Protein AF-A0A7C3D754-F1 (afdb_monomer_lite)

pLDDT: mean 87.65, std 14.6, range [48.5, 98.25]

Radius of gyration: 29.08 Å; chains: 1; bounding box: 66×33×80 Å

Sequence (89 aa):
MEALGNEITAPGEIALDQYKTSFVTPRISGQITKRHARLGQRVKRGSPLVSLTSVELAGAQGDAIVAHQEWRRVKALGQDVVSKRRYVE

Secondary structure (DSSP, 8-state):
-PPPPS-----------TTT------SS--EEEEE---TT----TT---EEEE-HHHHHHHHHHHHHHHHHHHHHHH-TTTS-GGGS--

Foldseek 3Di:
DDDDDPDDDDDDDDDDDPVPDDDDDDPADFAWPDADDDPPDDDDPPDDGTDTDHPVVVVVVVVVVVVVVVLVVLVVVDCVRDPPVPNPD

Structure (mmCIF, N/CA/C/O backbone):
data_AF-A0A7C3D754-F1
#
_entry.id   AF-A0A7C3D754-F1
#
loop_
_atom_site.group_PDB
_atom_site.id
_atom_site.type_symbol
_atom_site.label_atom_id
_atom_site.label_alt_id
_atom_site.label_comp_id
_atom_site.label_asym_id
_atom_site.label_entity_id
_atom_site.label_seq_id
_atom_site.pdbx_PDB_ins_code
_atom_site.Cartn_x
_atom_site.Cartn_y
_atom_site.Cartn_z
_atom_site.occupancy
_atom_site.B_iso_or_equiv
_atom_site.auth_seq_id
_atom_site.auth_comp_id
_atom_site.auth_asym_id
_atom_site.auth_atom_id
_atom_site.pdbx_PDB_model_num
ATOM 1 N N . MET A 1 1 ? 26.639 18.191 -56.017 1.00 48.50 1 MET A N 1
ATOM 2 C CA . MET A 1 1 ? 25.667 17.610 -55.070 1.00 48.50 1 MET A CA 1
ATOM 3 C C . MET A 1 1 ? 26.166 16.223 -54.742 1.00 48.50 1 MET A C 1
ATOM 5 O O . MET A 1 1 ? 26.093 15.349 -55.593 1.00 48.50 1 MET A O 1
ATOM 9 N N . GLU A 1 2 ? 26.798 16.079 -53.585 1.00 56.03 2 GLU A N 1
ATOM 10 C CA . GLU A 1 2 ? 27.356 14.813 -53.112 1.00 56.03 2 GLU A CA 1
ATOM 11 C C . GLU A 1 2 ? 26.219 13.986 -52.498 1.00 56.03 2 GLU A C 1
ATOM 13 O O . GLU A 1 2 ? 25.425 14.510 -51.713 1.00 56.03 2 GLU A O 1
ATOM 18 N N . ALA A 1 3 ? 26.061 12.742 -52.950 1.00 63.72 3 ALA A N 1
ATOM 19 C CA . ALA A 1 3 ? 24.963 11.879 -52.538 1.00 63.72 3 ALA A CA 1
ATOM 20 C C . ALA A 1 3 ? 2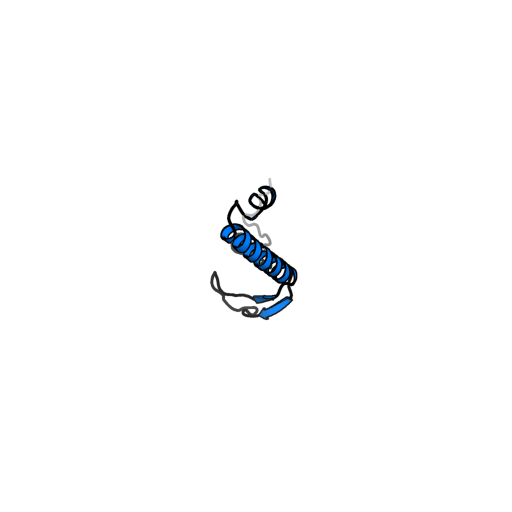5.170 11.434 -51.083 1.00 63.72 3 ALA A C 1
ATOM 22 O O . ALA A 1 3 ? 26.197 10.844 -50.752 1.00 63.72 3 ALA A O 1
ATOM 23 N N . LEU A 1 4 ? 24.189 11.717 -50.223 1.00 68.56 4 LEU A N 1
ATOM 24 C CA . LEU A 1 4 ? 24.131 11.178 -48.865 1.00 68.56 4 LEU A CA 1
ATOM 25 C C . LEU A 1 4 ? 24.138 9.645 -48.958 1.00 68.56 4 LEU A C 1
ATOM 27 O O . LEU A 1 4 ? 23.329 9.073 -49.687 1.00 68.56 4 LEU A O 1
ATOM 31 N N . GLY A 1 5 ? 25.082 8.995 -48.271 1.00 71.94 5 GLY A N 1
ATOM 32 C CA . GLY A 1 5 ? 25.231 7.540 -48.289 1.00 71.94 5 GLY A CA 1
ATOM 33 C C . GLY A 1 5 ? 23.938 6.817 -47.898 1.00 71.94 5 GLY A C 1
ATOM 34 O O . GLY A 1 5 ? 23.174 7.298 -47.065 1.00 71.94 5 GLY A O 1
ATOM 35 N N . ASN A 1 6 ? 23.706 5.647 -48.497 1.00 81.00 6 ASN A N 1
ATOM 36 C CA . ASN A 1 6 ? 22.469 4.861 -48.366 1.00 81.00 6 ASN A CA 1
ATOM 37 C C . ASN A 1 6 ? 22.224 4.256 -46.966 1.00 81.00 6 ASN A C 1
ATOM 39 O O . ASN A 1 6 ? 21.295 3.469 -46.802 1.00 81.00 6 ASN A O 1
ATOM 43 N N . GLU A 1 7 ? 23.043 4.583 -45.966 1.00 84.69 7 GLU A N 1
ATOM 44 C CA . GLU A 1 7 ? 22.955 4.014 -44.625 1.00 84.69 7 GLU A CA 1
ATOM 45 C C . GLU A 1 7 ? 23.303 5.063 -43.563 1.00 84.69 7 GLU A C 1
ATOM 47 O O . GLU A 1 7 ? 24.266 5.820 -43.698 1.00 84.69 7 GLU A O 1
ATOM 52 N N . ILE A 1 8 ? 22.488 5.110 -42.507 1.00 85.38 8 ILE A N 1
ATOM 53 C CA . ILE A 1 8 ? 22.638 6.024 -41.375 1.00 85.38 8 ILE A CA 1
ATOM 54 C C . ILE A 1 8 ? 22.707 5.181 -40.106 1.00 85.38 8 ILE A C 1
ATOM 56 O O . ILE A 1 8 ? 21.753 4.484 -39.764 1.00 85.38 8 ILE A O 1
ATOM 60 N N . THR A 1 9 ? 23.817 5.293 -39.382 1.00 90.06 9 THR A N 1
ATOM 61 C CA . THR A 1 9 ? 23.974 4.695 -38.053 1.00 90.06 9 THR A CA 1
ATOM 62 C C . THR A 1 9 ? 23.649 5.737 -36.993 1.00 90.06 9 THR A C 1
ATOM 64 O O . THR A 1 9 ? 24.249 6.812 -36.971 1.00 90.06 9 THR A O 1
ATOM 67 N N . ALA A 1 10 ? 22.724 5.413 -36.091 1.00 91.50 10 ALA A N 1
ATOM 68 C CA . ALA A 1 10 ? 22.355 6.264 -34.967 1.00 91.50 10 ALA A CA 1
ATOM 69 C C . ALA A 1 10 ? 22.361 5.463 -33.653 1.00 91.50 10 ALA A C 1
ATOM 71 O O . ALA A 1 10 ? 21.975 4.291 -33.653 1.00 91.50 10 ALA A O 1
ATOM 72 N N . PRO A 1 11 ? 22.786 6.068 -32.529 1.00 94.69 11 PRO A N 1
ATOM 73 C CA . PRO A 1 11 ? 22.665 5.443 -31.219 1.00 94.69 11 PRO A CA 1
ATOM 74 C C . PRO A 1 11 ? 21.193 5.353 -30.798 1.00 94.69 11 PRO A C 1
ATOM 76 O O . PRO A 1 11 ? 20.375 6.200 -31.157 1.00 94.69 11 PRO A O 1
ATOM 79 N N . GLY A 1 12 ? 20.867 4.346 -29.991 1.00 94.38 12 GLY A N 1
ATOM 80 C CA . GLY A 1 12 ? 19.541 4.171 -29.408 1.00 94.38 12 GLY A CA 1
ATOM 81 C C . GLY A 1 12 ? 19.633 3.673 -27.972 1.00 94.38 12 GLY A C 1
ATOM 82 O O . GLY A 1 12 ? 20.579 2.977 -27.606 1.00 94.38 12 GLY A O 1
ATOM 83 N N . GLU A 1 13 ? 18.637 4.026 -27.166 1.00 96.88 13 GLU A N 1
ATOM 84 C CA . GLU A 1 13 ? 18.491 3.568 -25.786 1.00 96.88 13 GLU A CA 1
ATOM 85 C C . GLU A 1 13 ? 17.174 2.803 -25.631 1.00 96.88 13 GLU A C 1
ATOM 87 O O . GLU A 1 13 ? 16.148 3.170 -26.209 1.00 96.88 13 GLU A O 1
ATOM 92 N N . ILE A 1 14 ? 17.195 1.732 -24.836 1.00 95.19 14 ILE A N 1
ATOM 93 C CA . ILE A 1 14 ? 15.983 1.008 -24.455 1.00 95.19 14 ILE A CA 1
ATOM 94 C C . ILE A 1 14 ? 15.404 1.678 -23.211 1.00 95.19 14 ILE A C 1
ATOM 96 O O . ILE A 1 14 ? 15.968 1.573 -22.124 1.00 95.19 14 ILE A O 1
ATOM 100 N N . ALA A 1 15 ? 14.247 2.315 -23.364 1.00 95.12 15 ALA A N 1
ATOM 101 C CA . ALA A 1 15 ? 13.511 2.920 -22.263 1.00 95.12 15 ALA A CA 1
ATOM 102 C C . ALA A 1 15 ? 12.326 2.047 -21.821 1.00 95.12 15 ALA A C 1
ATOM 104 O O . ALA A 1 15 ? 11.780 1.246 -22.584 1.00 95.12 15 ALA A O 1
ATOM 105 N N . LEU A 1 16 ? 11.899 2.231 -20.572 1.00 96.06 16 LEU A N 1
ATOM 1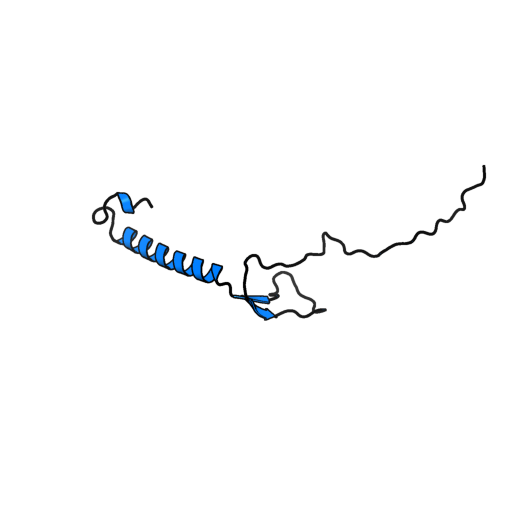06 C CA . LEU A 1 16 ? 10.672 1.624 -20.066 1.00 96.06 16 LEU A CA 1
ATOM 107 C C . LEU A 1 16 ? 9.445 2.285 -20.709 1.00 96.06 16 LEU A C 1
ATOM 109 O O . LEU A 1 16 ? 9.337 3.510 -20.750 1.00 96.06 16 LEU A O 1
ATOM 113 N N . ASP A 1 17 ? 8.486 1.465 -21.142 1.00 96.12 17 ASP A N 1
ATOM 114 C CA . ASP A 1 17 ? 7.164 1.934 -21.566 1.00 96.12 17 ASP A CA 1
ATOM 115 C C . ASP A 1 17 ? 6.432 2.520 -20.347 1.00 96.12 17 ASP A C 1
ATOM 117 O O . ASP A 1 17 ? 6.021 1.793 -19.431 1.00 96.12 17 ASP A O 1
ATOM 121 N N . GLN A 1 18 ? 6.297 3.847 -20.319 1.00 94.44 18 GLN A N 1
ATOM 122 C CA . GLN A 1 18 ? 5.712 4.584 -19.198 1.00 94.44 18 GLN A CA 1
ATOM 123 C C . GLN A 1 18 ? 4.218 4.281 -19.006 1.00 94.44 18 GLN A C 1
ATOM 125 O O . GLN A 1 18 ? 3.712 4.421 -17.897 1.00 94.44 18 GLN A O 1
ATOM 130 N N . TYR A 1 19 ? 3.517 3.782 -20.031 1.00 93.81 19 TYR A N 1
ATOM 131 C CA . TYR A 1 19 ? 2.123 3.338 -19.902 1.00 93.81 19 TYR A CA 1
ATOM 132 C C . TYR A 1 19 ? 2.000 1.945 -19.274 1.00 93.81 19 TYR A C 1
ATOM 134 O O . TYR A 1 19 ? 0.918 1.546 -18.839 1.00 93.81 19 TYR A O 1
ATOM 142 N N . LYS A 1 20 ? 3.106 1.195 -19.211 1.00 93.50 20 LYS A N 1
ATOM 143 C CA . LYS A 1 20 ? 3.176 -0.150 -18.617 1.00 93.50 20 LYS A CA 1
ATOM 144 C C . LYS A 1 20 ? 3.999 -0.203 -17.333 1.00 93.50 20 LYS A C 1
ATOM 146 O O . LYS A 1 20 ? 4.077 -1.259 -16.707 1.00 93.50 20 LYS A O 1
ATOM 151 N N . THR A 1 21 ? 4.575 0.921 -16.921 1.00 94.25 21 THR A N 1
ATOM 152 C CA . THR A 1 21 ? 5.434 1.030 -15.740 1.00 94.25 21 THR A CA 1
ATOM 153 C C . THR A 1 21 ? 4.816 2.002 -14.748 1.00 94.25 21 THR A C 1
ATOM 155 O O . THR A 1 21 ? 4.335 3.063 -15.124 1.00 94.25 21 THR A O 1
ATOM 158 N N . SER A 1 22 ? 4.817 1.652 -13.463 1.00 92.06 22 SER A N 1
ATOM 159 C CA . SER A 1 22 ? 4.284 2.524 -12.418 1.00 92.06 22 SER A CA 1
ATOM 160 C C . SER A 1 22 ? 5.105 2.421 -11.139 1.00 92.06 22 SER A C 1
ATOM 162 O O . SER A 1 22 ? 5.526 1.332 -10.743 1.00 92.06 22 SER A O 1
ATOM 164 N N . PHE A 1 23 ? 5.296 3.564 -10.482 1.00 92.44 23 PHE A N 1
ATOM 165 C CA . PHE A 1 23 ? 5.818 3.641 -9.125 1.00 92.44 23 PHE A CA 1
ATOM 166 C C . PHE A 1 23 ? 4.656 3.539 -8.139 1.00 92.44 23 PHE A C 1
ATOM 168 O O . PHE A 1 23 ? 3.764 4.385 -8.121 1.00 92.44 23 PHE A O 1
ATOM 175 N N . VAL A 1 24 ? 4.663 2.493 -7.314 1.00 92.75 24 VAL A N 1
ATOM 176 C CA . VAL A 1 24 ? 3.630 2.294 -6.295 1.00 92.75 24 VAL A CA 1
ATOM 177 C C . VAL A 1 24 ? 4.024 3.037 -5.025 1.00 92.75 24 VAL A C 1
ATOM 179 O O . VAL A 1 24 ? 4.995 2.671 -4.365 1.00 92.75 24 VAL A O 1
ATOM 182 N N . THR A 1 25 ? 3.243 4.052 -4.667 1.00 93.62 25 THR A N 1
ATOM 183 C CA . THR A 1 25 ? 3.416 4.841 -3.444 1.00 93.62 25 THR A CA 1
ATOM 184 C C . THR A 1 25 ? 2.246 4.614 -2.482 1.00 93.62 25 THR A C 1
ATOM 186 O O . THR A 1 25 ? 1.105 4.415 -2.916 1.00 93.62 25 THR A O 1
ATOM 189 N N . PRO A 1 26 ? 2.489 4.592 -1.160 1.00 93.94 26 PRO A N 1
ATOM 190 C CA . PRO A 1 26 ? 1.404 4.560 -0.191 1.00 93.94 26 PRO A CA 1
ATOM 191 C C . PRO A 1 26 ? 0.598 5.864 -0.265 1.00 93.94 26 PRO A C 1
ATOM 193 O O . PRO A 1 26 ? 1.155 6.939 -0.465 1.00 93.94 26 PRO A O 1
ATOM 196 N N . ARG A 1 27 ? -0.726 5.768 -0.090 1.00 92.88 27 ARG A N 1
ATOM 197 C CA . ARG A 1 27 ? -1.632 6.934 -0.104 1.00 92.88 27 ARG A CA 1
ATOM 198 C C . ARG A 1 27 ? -1.619 7.752 1.186 1.00 92.88 27 ARG A C 1
ATOM 200 O O . ARG A 1 27 ? -2.113 8.870 1.188 1.00 92.88 27 ARG A O 1
ATOM 207 N N . ILE A 1 28 ? -1.106 7.171 2.264 1.00 94.38 28 ILE A N 1
ATOM 208 C CA . ILE A 1 28 ? -1.019 7.780 3.589 1.00 94.38 28 ILE A CA 1
ATOM 209 C C . ILE A 1 28 ? 0.375 7.545 4.154 1.00 94.38 28 ILE A C 1
ATOM 211 O O . ILE A 1 28 ? 1.009 6.525 3.861 1.00 94.38 28 ILE A O 1
ATOM 215 N N . SER A 1 29 ? 0.827 8.468 4.992 1.00 95.56 29 SER A N 1
ATOM 216 C CA . SER A 1 29 ? 2.075 8.317 5.732 1.00 95.56 29 SER A CA 1
ATOM 217 C C . SER A 1 29 ? 1.951 7.193 6.758 1.00 95.56 29 SER A C 1
ATOM 219 O O . SER A 1 29 ? 0.923 7.048 7.424 1.00 95.56 29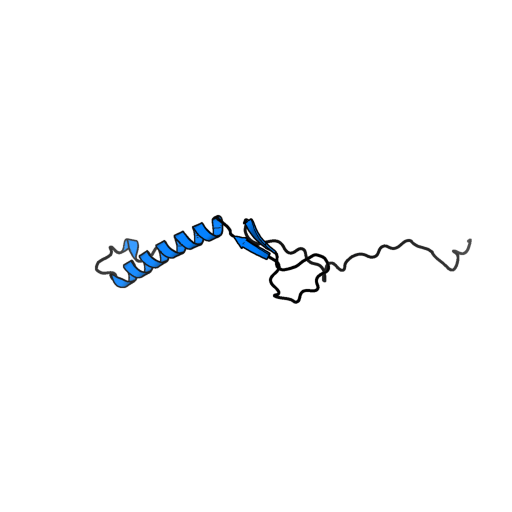 SER A O 1
ATOM 221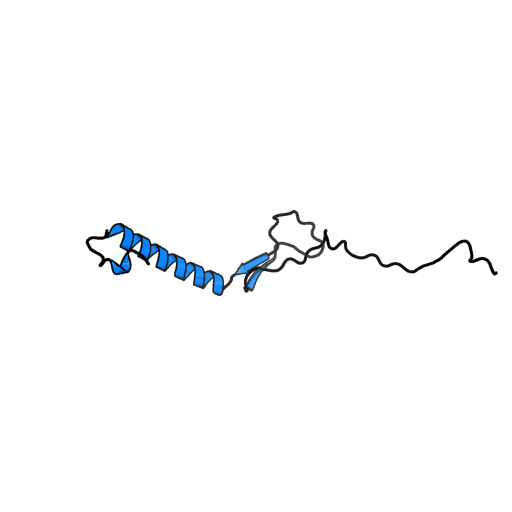 N N . GLY A 1 30 ? 2.999 6.386 6.903 1.00 95.69 30 GLY A N 1
ATOM 222 C 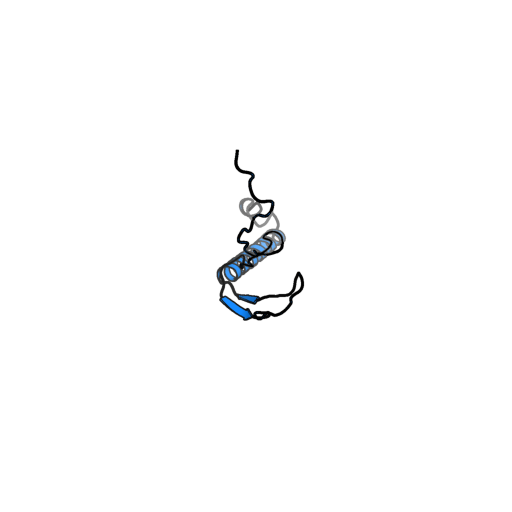CA . GLY A 1 30 ? 2.994 5.261 7.828 1.00 95.69 30 GLY A CA 1
ATOM 223 C C . GLY A 1 30 ? 4.308 4.490 7.859 1.00 95.69 30 GLY A C 1
ATOM 224 O O . GLY A 1 30 ? 5.203 4.712 7.045 1.00 95.69 30 GLY A O 1
ATOM 225 N N . GLN A 1 31 ? 4.410 3.565 8.806 1.00 97.50 31 GLN A N 1
ATOM 226 C CA . GLN A 1 31 ? 5.552 2.677 8.978 1.00 97.50 31 GLN A CA 1
ATOM 227 C C . GLN A 1 31 ? 5.274 1.326 8.315 1.00 97.50 31 GLN A C 1
ATOM 229 O O . GLN A 1 31 ? 4.228 0.720 8.539 1.00 97.50 31 GLN A O 1
ATOM 234 N N . ILE A 1 32 ? 6.215 0.823 7.514 1.00 97.00 32 ILE A N 1
ATOM 235 C CA . ILE A 1 32 ? 6.113 -0.518 6.923 1.00 97.00 32 ILE A CA 1
ATOM 236 C C . ILE A 1 32 ? 6.312 -1.562 8.026 1.00 97.00 32 ILE A C 1
ATOM 238 O O . ILE A 1 32 ? 7.363 -1.606 8.658 1.00 97.00 32 ILE A O 1
ATOM 242 N N . THR A 1 33 ? 5.331 -2.443 8.213 1.00 97.44 33 THR A N 1
ATOM 243 C CA . THR A 1 33 ? 5.395 -3.550 9.180 1.00 97.44 33 THR A CA 1
ATOM 244 C C . THR A 1 33 ? 5.781 -4.871 8.532 1.00 97.44 33 THR A C 1
ATOM 246 O O . THR A 1 33 ? 6.391 -5.727 9.169 1.00 97.44 33 THR A O 1
ATOM 249 N N . LYS A 1 34 ? 5.447 -5.057 7.250 1.00 97.81 34 LYS A N 1
ATOM 250 C CA . LYS A 1 34 ? 5.803 -6.267 6.504 1.00 97.81 34 LYS A CA 1
ATOM 251 C C . LYS A 1 34 ? 5.997 -5.973 5.027 1.00 97.81 34 LYS A C 1
ATOM 253 O O . LYS A 1 34 ? 5.216 -5.251 4.416 1.00 97.81 34 LYS A O 1
ATOM 258 N N . ARG A 1 35 ? 7.010 -6.602 4.434 1.00 96.38 35 ARG A N 1
ATOM 259 C CA . ARG A 1 35 ? 7.237 -6.622 2.987 1.00 96.38 35 ARG A CA 1
ATOM 260 C C . ARG A 1 35 ? 6.818 -7.979 2.423 1.00 96.38 35 ARG A C 1
ATOM 262 O O . ARG A 1 35 ? 7.305 -9.006 2.891 1.00 96.38 35 ARG A O 1
ATOM 269 N N . HIS A 1 36 ? 5.949 -7.977 1.416 1.00 97.31 36 HIS A N 1
ATOM 270 C CA . HIS A 1 36 ? 5.400 -9.190 0.788 1.00 97.31 36 HIS A CA 1
ATOM 271 C C . HIS A 1 36 ? 6.050 -9.515 -0.559 1.00 97.31 36 HIS A C 1
ATOM 273 O O . HIS A 1 36 ? 6.070 -10.676 -0.956 1.00 97.31 36 HIS A O 1
ATOM 279 N N . ALA A 1 37 ? 6.612 -8.509 -1.234 1.00 96.50 37 ALA A N 1
ATOM 280 C CA . ALA A 1 37 ? 7.306 -8.667 -2.508 1.00 96.50 37 ALA A CA 1
ATOM 281 C C . ALA A 1 37 ? 8.801 -8.333 -2.393 1.00 96.50 37 ALA A C 1
ATOM 283 O O . ALA A 1 37 ? 9.202 -7.434 -1.650 1.00 96.50 37 ALA A O 1
ATOM 284 N N . ARG A 1 38 ? 9.640 -9.055 -3.138 1.00 95.19 38 ARG A N 1
ATOM 285 C CA . ARG A 1 38 ? 11.087 -8.811 -3.245 1.00 95.19 38 ARG A CA 1
ATOM 286 C C . ARG A 1 38 ? 11.456 -8.343 -4.651 1.00 95.19 38 ARG A C 1
ATOM 288 O O . ARG A 1 38 ? 10.720 -8.582 -5.605 1.00 95.19 38 ARG A O 1
ATOM 295 N N . LEU A 1 39 ? 12.611 -7.693 -4.782 1.00 93.88 39 LEU A N 1
ATOM 296 C CA . LEU A 1 39 ? 13.140 -7.298 -6.087 1.00 93.88 39 LEU A CA 1
ATOM 297 C C . LEU A 1 39 ? 13.273 -8.527 -7.004 1.00 93.88 39 LEU A C 1
ATOM 299 O O . LEU A 1 39 ? 13.713 -9.585 -6.559 1.00 93.88 39 LEU A O 1
ATOM 303 N N . GLY A 1 40 ? 12.853 -8.390 -8.263 1.00 94.94 40 GLY A N 1
ATOM 304 C CA . GLY A 1 40 ? 12.848 -9.476 -9.251 1.00 94.94 40 GLY A CA 1
ATOM 305 C C . GLY A 1 40 ? 11.678 -10.462 -9.128 1.00 94.94 40 GLY A C 1
ATOM 306 O O . GLY A 1 40 ? 11.468 -11.275 -10.027 1.00 94.94 40 GLY A O 1
ATOM 307 N N . GLN A 1 41 ? 10.874 -10.391 -8.062 1.00 96.38 41 GLN A N 1
ATOM 308 C CA . GLN A 1 41 ? 9.696 -11.241 -7.914 1.00 96.38 41 GLN A CA 1
ATOM 309 C C . GLN A 1 41 ? 8.582 -10.800 -8.870 1.00 96.38 41 GLN A C 1
ATOM 311 O O . GLN A 1 41 ? 8.179 -9.637 -8.887 1.00 96.38 41 GLN A O 1
ATOM 316 N N . ARG A 1 42 ? 8.021 -11.750 -9.627 1.00 96.38 42 ARG A N 1
ATOM 317 C CA . ARG A 1 42 ? 6.814 -11.508 -10.427 1.00 96.38 42 ARG A CA 1
ATOM 318 C C . ARG A 1 42 ? 5.590 -11.447 -9.516 1.00 96.38 42 ARG A C 1
ATOM 320 O O . ARG A 1 42 ? 5.351 -12.362 -8.730 1.00 96.38 42 ARG A O 1
ATOM 327 N N . VAL A 1 43 ? 4.799 -10.390 -9.660 1.00 95.50 43 VAL A N 1
ATOM 328 C CA . VAL A 1 43 ? 3.544 -10.171 -8.928 1.00 95.50 43 VAL A CA 1
ATOM 329 C C . VAL A 1 43 ? 2.386 -10.007 -9.908 1.00 95.50 43 VAL A C 1
ATOM 331 O O . VAL A 1 43 ? 2.593 -9.651 -11.068 1.00 95.50 43 VAL A O 1
ATOM 334 N N . LYS A 1 44 ? 1.159 -10.282 -9.457 1.00 96.25 44 LYS A N 1
ATOM 335 C CA . LYS A 1 44 ? -0.061 -10.055 -10.243 1.00 96.25 44 LYS A CA 1
ATOM 336 C C . LYS A 1 44 ? -0.766 -8.794 -9.743 1.00 96.25 44 LYS A C 1
ATOM 338 O O . LYS A 1 44 ? -0.531 -8.331 -8.627 1.00 96.25 44 LYS A O 1
ATOM 343 N N . ARG A 1 45 ? -1.665 -8.236 -10.558 1.00 94.38 45 ARG A N 1
ATOM 344 C CA . ARG A 1 45 ? -2.536 -7.134 -10.126 1.00 94.38 45 ARG A CA 1
ATOM 345 C C . ARG A 1 45 ? -3.298 -7.548 -8.861 1.00 94.38 45 ARG A C 1
ATOM 347 O O . ARG A 1 45 ? -3.853 -8.641 -8.808 1.00 94.38 45 ARG A O 1
ATOM 354 N N . GLY A 1 46 ? -3.301 -6.674 -7.857 1.00 94.19 46 GLY A N 1
ATOM 355 C CA . GLY A 1 46 ? -3.941 -6.922 -6.562 1.00 94.19 46 GLY A CA 1
ATOM 356 C C . GLY A 1 46 ? -3.089 -7.707 -5.560 1.00 94.19 46 GLY A C 1
ATOM 357 O O . GLY A 1 46 ? -3.493 -7.826 -4.408 1.00 94.19 46 GLY A O 1
ATOM 358 N N . SER A 1 47 ? -1.908 -8.211 -5.941 1.00 96.19 47 SER A N 1
ATOM 359 C CA . SER A 1 47 ? -0.995 -8.822 -4.973 1.00 96.19 47 SER A CA 1
ATOM 360 C C . SER A 1 47 ? -0.515 -7.776 -3.954 1.00 96.19 47 SER A C 1
ATOM 362 O O . SER A 1 47 ? -0.068 -6.699 -4.360 1.00 96.19 47 SER A O 1
ATOM 364 N N . PRO A 1 48 ? -0.572 -8.067 -2.641 1.00 96.06 48 PRO A N 1
ATOM 365 C CA . PRO A 1 48 ? -0.061 -7.153 -1.629 1.00 96.06 48 PRO A CA 1
ATOM 366 C C . PRO A 1 48 ? 1.456 -6.999 -1.785 1.00 96.06 48 PRO A C 1
ATOM 368 O O . PRO A 1 48 ? 2.170 -7.986 -1.952 1.00 96.06 48 PRO A O 1
ATOM 371 N N . LEU A 1 49 ? 1.950 -5.759 -1.719 1.00 96.19 49 LEU A N 1
ATOM 372 C CA . LEU A 1 49 ? 3.387 -5.457 -1.808 1.00 96.19 49 LEU A CA 1
ATOM 373 C C . LEU A 1 49 ? 3.995 -5.195 -0.429 1.00 96.19 49 LEU A C 1
ATOM 375 O O . LEU A 1 49 ? 5.050 -5.738 -0.096 1.00 96.19 49 LEU A O 1
ATOM 379 N N . VAL A 1 50 ? 3.299 -4.410 0.396 1.00 96.38 50 VAL A N 1
ATOM 380 C CA . VAL A 1 50 ? 3.674 -4.084 1.776 1.00 96.38 50 VAL A CA 1
ATOM 381 C C . VAL A 1 50 ? 2.435 -4.030 2.670 1.00 96.38 50 VAL A C 1
ATOM 383 O O . VAL A 1 50 ? 1.331 -3.771 2.196 1.00 96.38 50 VAL A O 1
ATOM 386 N N . SER A 1 51 ? 2.629 -4.263 3.963 1.00 96.94 51 SER A N 1
ATOM 387 C CA . SER A 1 51 ? 1.706 -3.859 5.023 1.00 96.94 51 SER A CA 1
ATOM 388 C C . SER A 1 51 ? 2.321 -2.681 5.762 1.00 96.94 51 SER A C 1
ATOM 390 O O . SER A 1 51 ? 3.526 -2.685 6.025 1.00 96.94 51 SER A O 1
ATOM 392 N N . LEU A 1 52 ? 1.499 -1.689 6.089 1.00 96.62 52 LEU A N 1
ATOM 393 C CA . LEU A 1 52 ? 1.918 -0.502 6.821 1.00 96.62 52 LEU A CA 1
ATOM 394 C C . LEU A 1 52 ? 0.913 -0.157 7.916 1.00 96.62 52 LEU A C 1
ATOM 396 O O . LEU A 1 52 ? -0.267 -0.489 7.808 1.00 96.62 52 LEU A O 1
ATOM 400 N N . THR A 1 53 ? 1.395 0.516 8.951 1.00 97.31 53 THR A N 1
ATOM 401 C CA . THR A 1 53 ? 0.594 1.125 10.013 1.00 97.31 53 THR A CA 1
ATOM 402 C C . THR A 1 53 ? 0.705 2.640 9.917 1.00 97.31 53 THR A C 1
ATOM 404 O O . THR A 1 53 ? 1.762 3.169 9.584 1.00 97.31 53 THR A O 1
ATOM 407 N N . SER A 1 54 ? -0.383 3.355 10.189 1.00 97.81 54 SER A N 1
ATOM 408 C CA . SER A 1 54 ? -0.427 4.817 10.108 1.00 97.81 54 SER A CA 1
ATOM 409 C C . SER A 1 54 ? -1.080 5.390 11.356 1.00 97.81 54 SER A C 1
ATOM 411 O O . SER A 1 54 ? -2.169 4.960 11.738 1.00 97.81 54 SER A O 1
ATOM 413 N N . VAL A 1 55 ? -0.402 6.356 11.978 1.00 97.12 55 VAL A N 1
ATOM 414 C CA . VAL A 1 55 ? -0.915 7.076 13.152 1.00 97.12 55 VAL A CA 1
ATOM 415 C C . VAL A 1 55 ? -2.128 7.921 12.771 1.00 97.12 55 VAL A C 1
ATOM 417 O O . VAL A 1 55 ? -3.131 7.905 13.474 1.00 97.12 55 VAL A O 1
ATOM 420 N N . GLU A 1 56 ? -2.061 8.597 11.626 1.00 96.19 56 GLU A N 1
ATOM 421 C CA . GLU A 1 56 ? -3.145 9.430 11.100 1.00 96.19 56 GLU A CA 1
ATOM 422 C C . GLU A 1 56 ? -4.417 8.609 10.855 1.00 96.19 56 GLU A C 1
ATOM 424 O O . GLU A 1 56 ? -5.494 8.976 11.323 1.00 96.19 56 GLU A O 1
ATOM 429 N N . LEU A 1 57 ? -4.289 7.447 10.201 1.00 96.50 57 LEU A N 1
ATOM 430 C CA . LEU A 1 57 ? -5.427 6.552 9.980 1.00 96.50 57 LEU A CA 1
ATOM 431 C C . LEU A 1 57 ? -6.015 6.040 11.299 1.00 96.50 57 LEU A C 1
ATOM 433 O O . LEU A 1 57 ? -7.234 5.984 11.431 1.00 96.50 57 LEU A O 1
ATOM 437 N N . ALA A 1 58 ? -5.169 5.665 12.262 1.00 96.81 58 ALA A N 1
ATOM 438 C CA . ALA A 1 58 ? -5.630 5.195 13.566 1.00 96.81 58 ALA A CA 1
ATOM 439 C C . ALA A 1 58 ? -6.402 6.287 14.328 1.00 96.81 58 ALA A C 1
ATOM 441 O O . ALA A 1 58 ? -7.442 5.995 14.916 1.00 96.81 58 ALA A O 1
ATOM 442 N N . GLY A 1 59 ? -5.938 7.540 14.268 1.00 97.56 59 GLY A N 1
ATOM 443 C CA . GLY A 1 59 ? -6.647 8.695 14.826 1.00 97.56 59 GLY A CA 1
ATOM 444 C C . GLY A 1 59 ? -8.013 8.900 14.172 1.00 97.56 59 GLY A C 1
ATOM 445 O O . GLY A 1 59 ? -9.031 8.867 14.858 1.00 97.56 59 GLY A O 1
ATOM 446 N N . ALA A 1 60 ? -8.053 8.977 12.838 1.00 97.25 60 ALA A N 1
ATOM 447 C CA . ALA A 1 60 ? -9.299 9.145 12.088 1.00 97.25 60 ALA A CA 1
ATOM 448 C C . ALA A 1 60 ? -10.310 8.009 12.344 1.00 97.25 60 ALA A C 1
ATOM 450 O O . ALA A 1 60 ? -11.518 8.237 12.398 1.00 97.25 60 ALA A O 1
ATOM 451 N N . GLN A 1 61 ? -9.828 6.775 12.528 1.00 97.56 61 GLN A N 1
ATOM 452 C CA . GLN A 1 61 ? -10.668 5.644 12.925 1.00 97.56 61 GLN A CA 1
ATOM 453 C C . GLN A 1 61 ? -11.253 5.825 14.330 1.00 97.56 61 GLN A C 1
ATOM 455 O O . GLN A 1 61 ? -12.435 5.547 14.528 1.00 97.56 61 GLN A O 1
ATOM 460 N N . GLY A 1 62 ? -10.453 6.295 15.290 1.00 98.25 62 GLY A N 1
ATOM 461 C CA . GLY A 1 62 ? -10.915 6.606 16.642 1.00 98.25 62 GLY A CA 1
ATOM 462 C C . GLY A 1 62 ? -12.025 7.657 16.640 1.00 98.25 62 GLY A C 1
ATOM 463 O O . GLY A 1 62 ? -13.096 7.420 17.202 1.00 98.25 62 GLY A O 1
ATOM 464 N N . ASP A 1 63 ? -11.810 8.762 15.929 1.00 98.25 63 ASP A N 1
ATOM 465 C CA . ASP A 1 63 ? -12.788 9.847 15.808 1.00 98.25 63 ASP A CA 1
ATOM 466 C C . ASP A 1 63 ? -14.096 9.359 15.171 1.00 98.25 63 ASP A C 1
ATOM 468 O O . ASP A 1 63 ? -15.188 9.635 15.674 1.00 98.25 63 ASP A O 1
ATOM 472 N N . ALA A 1 64 ? -13.999 8.550 14.110 1.00 98.00 64 ALA A N 1
ATOM 473 C CA . ALA A 1 64 ? -15.161 7.958 13.455 1.00 98.00 64 ALA A CA 1
ATOM 474 C C . ALA A 1 64 ? -15.959 7.032 14.390 1.00 98.00 64 ALA A C 1
ATOM 476 O O . ALA A 1 64 ? -17.191 7.032 14.349 1.00 98.00 64 ALA A O 1
ATOM 477 N N . ILE A 1 65 ? -15.287 6.258 15.252 1.00 98.12 65 ILE A N 1
ATOM 478 C CA . ILE A 1 65 ? -15.952 5.392 16.238 1.00 98.12 65 ILE A CA 1
ATOM 479 C C . ILE A 1 65 ? -16.735 6.234 17.250 1.00 98.12 65 ILE A C 1
ATOM 481 O O . ILE A 1 65 ? -17.901 5.931 17.512 1.00 98.12 65 ILE A O 1
ATOM 485 N N . VAL A 1 66 ? -16.125 7.292 17.794 1.00 97.94 66 VAL A N 1
ATOM 486 C CA . VAL A 1 66 ? -16.777 8.186 18.766 1.00 97.94 66 VAL A CA 1
ATOM 487 C C . VAL A 1 66 ? -17.982 8.883 18.135 1.00 97.94 66 VAL A C 1
ATOM 489 O O . VAL A 1 66 ? -19.082 8.828 18.690 1.00 97.94 66 VAL A O 1
ATOM 492 N N . ALA A 1 67 ? -17.811 9.464 16.945 1.00 96.88 67 ALA A N 1
ATOM 493 C CA . ALA A 1 67 ? -18.887 10.133 16.219 1.00 96.88 67 ALA A CA 1
ATOM 494 C C . ALA A 1 67 ? -20.047 9.175 15.908 1.00 96.88 67 ALA A C 1
ATOM 496 O O . ALA A 1 67 ? -21.216 9.511 16.101 1.00 96.88 67 ALA A O 1
ATOM 497 N N . HIS A 1 68 ? -19.740 7.943 15.493 1.00 96.62 68 HIS A N 1
ATOM 498 C CA . HIS A 1 68 ? -20.760 6.937 15.219 1.00 96.62 68 HIS A CA 1
ATOM 499 C C . HIS A 1 68 ? -21.546 6.538 16.477 1.00 96.62 68 HIS A C 1
ATOM 501 O O . HIS A 1 68 ? -22.764 6.355 16.415 1.00 96.62 68 HIS A O 1
ATOM 507 N N . GLN A 1 69 ? -20.875 6.404 17.623 1.00 96.00 69 GLN A N 1
ATOM 508 C CA . GLN A 1 69 ? -21.537 6.097 18.892 1.00 96.00 69 GLN A CA 1
ATOM 509 C C . GLN A 1 69 ? -22.472 7.225 19.331 1.00 96.00 69 GLN A C 1
ATOM 511 O O . GLN A 1 69 ? -23.606 6.946 19.731 1.00 96.00 69 GLN A O 1
ATOM 516 N N . GLU A 1 70 ? -22.036 8.480 19.216 1.00 92.44 70 GLU A N 1
ATOM 517 C CA . GLU A 1 70 ? -22.874 9.631 19.553 1.00 92.44 70 GLU A CA 1
ATOM 518 C C . GLU A 1 70 ? -24.071 9.747 18.605 1.00 92.44 70 GLU A C 1
ATOM 520 O O . GLU A 1 70 ? -25.205 9.862 19.069 1.00 92.44 70 GLU A O 1
ATOM 525 N N . TRP A 1 71 ? -23.866 9.584 17.295 1.00 91.69 71 TRP A N 1
ATOM 526 C CA . TRP A 1 71 ? -24.961 9.547 16.322 1.00 91.69 71 TRP A CA 1
ATOM 527 C C . TRP A 1 71 ? -25.992 8.466 16.664 1.00 91.69 71 TRP A C 1
AT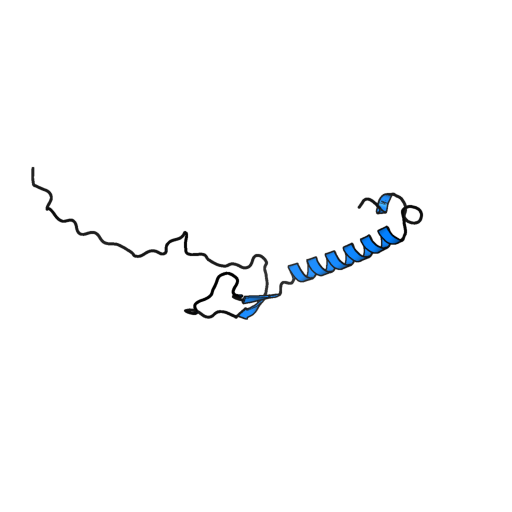OM 529 O O . TRP A 1 71 ? -27.199 8.721 16.669 1.00 91.69 71 TRP A O 1
ATOM 539 N N . ARG A 1 72 ? -25.538 7.253 17.012 1.00 93.50 72 ARG A N 1
ATOM 540 C CA . ARG A 1 72 ? -26.436 6.170 17.437 1.00 93.50 72 ARG A CA 1
ATOM 541 C C . ARG A 1 72 ? -27.212 6.530 18.701 1.00 93.50 72 ARG A C 1
ATOM 543 O O . ARG A 1 72 ? -28.394 6.199 18.780 1.00 93.50 72 ARG A O 1
ATOM 550 N N . ARG A 1 73 ? -26.570 7.187 19.672 1.00 88.56 73 ARG A N 1
ATOM 551 C CA . ARG A 1 73 ? -27.205 7.639 20.917 1.00 88.56 73 ARG A CA 1
ATOM 552 C C . ARG A 1 73 ? -28.277 8.692 20.638 1.00 88.56 73 ARG A C 1
ATOM 554 O O . ARG A 1 73 ? -29.411 8.509 21.069 1.00 88.56 73 ARG A O 1
ATOM 561 N N . VAL A 1 74 ? -27.947 9.748 19.895 1.00 88.25 74 VAL A N 1
ATOM 562 C CA . VAL A 1 74 ? -28.889 10.818 19.522 1.00 88.25 74 VAL A CA 1
ATOM 563 C C . VAL A 1 74 ? -30.077 10.245 18.750 1.00 88.25 74 VAL A C 1
ATOM 565 O O . VAL A 1 74 ? -31.225 10.556 19.060 1.00 88.25 74 VAL A O 1
ATOM 568 N N . LYS A 1 75 ? -29.820 9.334 17.805 1.00 86.00 75 LYS A N 1
ATOM 569 C CA . LYS A 1 75 ? -30.872 8.650 17.049 1.00 86.00 75 LYS A CA 1
ATOM 570 C C . LYS A 1 75 ? -31.794 7.810 17.942 1.00 86.00 75 LYS A C 1
ATOM 572 O O . LYS A 1 75 ? -32.990 7.755 17.678 1.00 86.00 75 LYS A O 1
ATOM 577 N N . ALA A 1 76 ? -31.257 7.155 18.972 1.00 85.06 76 ALA A N 1
ATOM 578 C CA . ALA A 1 76 ? -32.036 6.324 19.892 1.00 85.06 76 ALA A CA 1
ATOM 579 C C . ALA A 1 76 ? -32.865 7.138 20.902 1.00 85.06 76 ALA A C 1
ATOM 581 O O . ALA A 1 76 ? -33.936 6.690 21.297 1.00 85.06 76 ALA A O 1
ATOM 582 N N . LEU A 1 77 ? -32.385 8.316 21.315 1.00 81.50 77 LEU A N 1
ATOM 583 C CA . LEU A 1 77 ? -33.073 9.184 22.281 1.00 81.50 77 LEU A CA 1
ATOM 584 C C . LEU A 1 77 ? -34.296 9.912 21.692 1.00 81.50 77 LEU A C 1
ATOM 586 O O . LEU A 1 77 ? -35.173 10.318 22.450 1.00 81.50 77 LEU A O 1
ATOM 590 N N . GLY A 1 78 ? -34.377 10.054 20.365 1.00 69.31 78 GLY A N 1
ATOM 591 C CA . GLY A 1 78 ? -35.490 10.728 19.688 1.00 69.31 78 GLY A CA 1
ATOM 592 C C . GLY A 1 78 ? -35.490 12.255 19.866 1.00 69.31 78 GLY A C 1
ATOM 593 O O . GLY A 1 78 ? -34.832 12.804 20.748 1.00 69.31 78 GLY A O 1
ATOM 594 N N . GLN A 1 79 ? -36.226 12.973 19.009 1.00 63.22 79 GLN A N 1
ATOM 595 C CA . GLN A 1 79 ? -36.249 14.449 19.009 1.00 63.22 79 GLN A CA 1
ATOM 596 C C . GLN A 1 79 ? -36.826 15.073 20.292 1.00 63.22 79 GLN A C 1
ATOM 598 O O . GLN A 1 79 ? -36.601 16.256 20.540 1.00 63.22 79 GLN A O 1
ATOM 603 N N . ASP A 1 80 ? -37.542 14.294 21.104 1.00 60.28 80 ASP A N 1
ATOM 604 C CA . ASP A 1 80 ? -38.259 14.794 22.281 1.00 60.28 80 ASP A CA 1
ATOM 605 C C . ASP A 1 80 ? -37.360 14.953 23.522 1.00 60.28 80 ASP A C 1
ATOM 607 O O . ASP A 1 80 ? -37.670 15.751 24.404 1.00 60.28 80 ASP A O 1
ATOM 611 N N . VAL A 1 81 ? -36.224 14.240 23.589 1.00 60.62 81 VAL A N 1
ATOM 612 C CA . VAL A 1 81 ? -35.283 14.280 24.734 1.00 60.62 81 VAL A CA 1
ATOM 613 C C . VAL A 1 81 ? -34.028 15.105 24.423 1.00 60.62 81 VAL A C 1
ATOM 615 O O . VAL A 1 81 ? -33.392 15.652 25.325 1.00 60.62 81 VAL A O 1
ATOM 618 N N . VAL A 1 82 ? -33.668 15.246 23.145 1.00 59.75 82 VAL A N 1
ATOM 619 C CA . VAL A 1 82 ? -32.494 16.013 22.713 1.00 59.75 82 VAL A CA 1
ATOM 620 C C . VAL A 1 82 ? -32.963 17.331 22.097 1.00 59.75 82 VAL A C 1
ATOM 622 O O . VAL A 1 82 ? -33.610 17.332 21.056 1.00 59.75 82 VAL A O 1
ATOM 625 N N . SER A 1 83 ? -32.643 18.469 22.730 1.00 58.09 83 SER A N 1
ATOM 626 C CA . SER A 1 83 ? -32.962 19.804 22.193 1.00 58.09 83 SER A CA 1
ATOM 627 C C . SER A 1 83 ? -32.591 19.895 20.706 1.00 58.09 83 SER A C 1
ATOM 629 O O . SER A 1 83 ? -31.477 19.514 20.332 1.00 58.09 83 SER A O 1
ATOM 631 N N . LYS A 1 84 ? -33.517 20.408 19.873 1.00 54.53 84 LYS A N 1
ATOM 632 C CA . LYS A 1 84 ? -33.498 20.415 18.388 1.00 54.53 84 LYS A CA 1
ATOM 633 C C . LYS A 1 84 ? -32.145 20.740 17.731 1.00 54.53 84 LYS A C 1
ATOM 635 O O . LYS A 1 84 ? -31.921 20.350 16.592 1.00 54.53 84 LYS A O 1
ATOM 640 N N . ARG A 1 85 ? -31.239 21.428 18.431 1.00 57.53 85 ARG A N 1
ATOM 641 C CA . ARG A 1 85 ? -29.904 21.813 17.953 1.00 57.53 85 ARG A CA 1
ATOM 642 C C . ARG A 1 85 ? -28.931 20.639 17.743 1.00 57.53 85 ARG A C 1
ATOM 644 O O . ARG A 1 85 ? -28.025 20.792 16.943 1.00 57.53 85 ARG A O 1
ATOM 651 N N . ARG A 1 86 ? -29.110 19.489 18.412 1.00 54.19 86 ARG A N 1
ATOM 652 C CA . ARG A 1 86 ? -28.194 18.323 18.315 1.00 54.19 86 ARG A CA 1
ATOM 653 C C . ARG A 1 86 ? -28.623 17.220 17.341 1.00 54.19 86 ARG A C 1
ATOM 655 O O . ARG A 1 86 ? -27.889 16.259 17.173 1.00 54.19 86 ARG A O 1
ATOM 662 N N . TYR A 1 87 ? -29.805 17.313 16.734 1.00 51.22 87 TYR A N 1
ATOM 663 C CA . TYR A 1 87 ? -30.303 16.265 15.828 1.00 51.22 87 TYR A CA 1
ATOM 664 C C . TYR A 1 87 ? -29.839 16.446 14.369 1.00 51.22 87 TYR A C 1
ATOM 666 O O . TYR A 1 87 ? -29.954 15.520 13.573 1.00 51.22 87 TYR A O 1
ATOM 674 N N . VAL A 1 88 ? -29.366 17.642 14.004 1.00 56.59 88 VAL A N 1
ATOM 675 C CA . VAL A 1 88 ? -29.108 18.044 12.605 1.00 56.59 88 VAL A CA 1
ATOM 676 C C . VAL A 1 88 ? -27.608 18.154 12.283 1.00 56.59 88 VAL A C 1
ATOM 678 O O . VAL A 1 88 ? -27.261 18.436 11.141 1.00 56.59 88 VAL A O 1
ATOM 681 N N . GLU A 1 89 ? -26.738 17.947 13.274 1.00 49.88 89 GLU A N 1
ATOM 682 C CA . GLU A 1 89 ? -25.271 17.987 13.137 1.00 49.88 89 GLU A CA 1
ATOM 683 C C . GLU A 1 89 ? -24.680 16.586 12.933 1.00 49.88 89 GLU A C 1
ATOM 685 O O . GLU A 1 89 ? -25.186 15.631 13.572 1.00 49.88 89 GLU A O 1
#